Protein AF-A0A4S3LME2-F1 (afdb_monomer_lite)

Secondary structure (DSSP, 8-state):
-PPP-HHHHHHHHHHHHHTSHHHHHHHHHHH-----HHHHHHHHHHHHHT---TTHHHHHHHHGGGHHHHHHHHHHTHHHHHHHHHHHHHHHHHHHHHHHHHHHHHT-----TT--S----------

Sequence (127 aa):
MSTINITGNIQKAALAQLRSKEIVTGILAAIYTGSTKENATAAATDFVSHLTRHNEDAVKTACGDNFDAIAAAFSDQAQTIAEKLADAVIDADRAETESQVQTYVDNLQYKHSIDDGLNVDSPTLTA

Radius of gyration: 28.66 Å; chains: 1; bounding box: 74×39×75 Å

pLDDT: mean 85.91, std 17.34, range [38.41, 97.5]

Structure (mmCIF, N/CA/C/O backbone):
data_AF-A0A4S3LME2-F1
#
_entry.id   AF-A0A4S3LME2-F1
#
loop_
_atom_site.group_PDB
_atom_site.id
_atom_site.type_symbol
_atom_site.label_atom_id
_atom_site.label_alt_id
_atom_site.label_comp_id
_atom_site.label_asym_id
_atom_site.label_entity_id
_atom_site.label_seq_id
_atom_site.pdbx_PDB_ins_code
_atom_site.Cartn_x
_atom_site.Cartn_y
_atom_site.Cartn_z
_atom_site.occupancy
_atom_site.B_iso_or_equiv
_atom_site.auth_seq_id
_atom_site.auth_comp_id
_atom_site.auth_asym_id
_atom_site.auth_atom_id
_atom_site.pdbx_PDB_model_num
ATOM 1 N N . MET A 1 1 ? 13.241 -11.495 -53.416 1.00 47.22 1 MET A N 1
ATOM 2 C CA . MET A 1 1 ? 13.666 -11.880 -52.054 1.00 47.22 1 MET A CA 1
ATOM 3 C C . MET A 1 1 ? 13.856 -10.602 -51.263 1.00 47.22 1 MET A C 1
ATOM 5 O O . MET A 1 1 ? 14.801 -9.883 -51.553 1.00 47.22 1 MET A O 1
ATOM 9 N N . SER A 1 2 ? 12.946 -10.271 -50.346 1.00 50.19 2 SER A N 1
ATOM 10 C CA . SER A 1 2 ? 13.185 -9.154 -49.426 1.00 50.19 2 SER A CA 1
ATOM 11 C C . SER A 1 2 ? 14.233 -9.582 -48.410 1.00 50.19 2 SER A C 1
ATOM 13 O O . SER A 1 2 ? 14.033 -10.556 -47.687 1.00 50.19 2 SER A O 1
ATOM 15 N N . THR A 1 3 ? 15.354 -8.875 -48.376 1.00 56.53 3 THR A N 1
ATOM 16 C CA . THR A 1 3 ? 16.371 -9.008 -47.336 1.00 56.53 3 THR A CA 1
ATOM 17 C C . THR A 1 3 ? 15.725 -8.643 -46.002 1.00 56.53 3 THR A C 1
ATOM 19 O O . THR A 1 3 ? 15.224 -7.533 -45.830 1.00 56.53 3 THR A O 1
ATOM 22 N N . ILE A 1 4 ? 15.676 -9.592 -45.067 1.00 61.16 4 ILE A N 1
ATOM 23 C CA . ILE A 1 4 ? 15.174 -9.342 -43.713 1.00 61.16 4 ILE A CA 1
ATOM 24 C C . ILE A 1 4 ? 16.074 -8.268 -43.092 1.00 61.16 4 ILE A C 1
ATOM 26 O O . ILE A 1 4 ? 17.287 -8.452 -43.001 1.00 61.16 4 ILE A O 1
ATOM 30 N N . ASN A 1 5 ? 15.494 -7.143 -42.668 1.00 71.31 5 ASN A N 1
ATOM 31 C CA . ASN A 1 5 ? 16.213 -6.116 -41.914 1.00 71.31 5 ASN A CA 1
ATOM 32 C C . ASN A 1 5 ? 16.433 -6.606 -40.472 1.00 71.31 5 ASN A C 1
ATOM 34 O O . ASN A 1 5 ? 15.713 -6.232 -39.547 1.00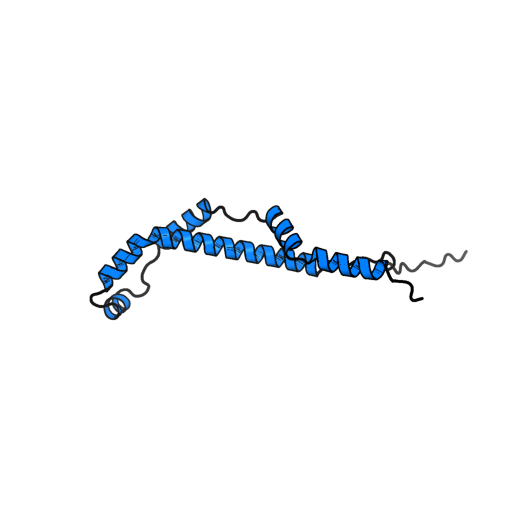 71.31 5 ASN A O 1
ATOM 38 N N . ILE A 1 6 ? 17.405 -7.503 -40.308 1.00 77.25 6 ILE A N 1
ATOM 39 C CA . ILE A 1 6 ? 17.727 -8.160 -39.038 1.00 77.25 6 ILE A CA 1
ATOM 40 C C . ILE A 1 6 ? 18.089 -7.118 -37.971 1.00 77.25 6 ILE A C 1
ATOM 42 O O . ILE A 1 6 ? 17.574 -7.188 -36.860 1.00 77.25 6 ILE A O 1
ATOM 46 N N . THR A 1 7 ? 18.890 -6.105 -38.312 1.00 77.19 7 THR A N 1
ATOM 47 C CA . THR A 1 7 ? 19.327 -5.062 -37.369 1.00 77.19 7 THR A CA 1
ATOM 48 C C . THR A 1 7 ? 18.158 -4.240 -36.826 1.00 77.19 7 THR A C 1
ATOM 50 O O . THR A 1 7 ? 18.028 -4.092 -35.613 1.00 77.19 7 THR A O 1
ATOM 53 N N . GLY A 1 8 ? 17.263 -3.756 -37.693 1.00 75.50 8 GLY A N 1
ATOM 54 C CA . GLY A 1 8 ? 16.080 -3.008 -37.256 1.00 75.50 8 GLY A CA 1
ATOM 55 C C . GLY A 1 8 ? 15.115 -3.858 -36.422 1.00 75.50 8 GLY A C 1
ATOM 56 O O . GLY A 1 8 ? 14.510 -3.362 -35.470 1.00 75.50 8 GLY A O 1
ATOM 57 N N . ASN A 1 9 ? 15.002 -5.152 -36.733 1.00 82.69 9 ASN A N 1
ATOM 58 C CA . ASN A 1 9 ? 14.191 -6.086 -35.952 1.00 82.69 9 ASN A CA 1
ATOM 59 C C . ASN A 1 9 ? 14.798 -6.358 -34.566 1.00 82.69 9 ASN A C 1
ATOM 61 O O . ASN A 1 9 ? 14.060 -6.380 -33.584 1.00 82.69 9 ASN A O 1
ATOM 65 N N . ILE A 1 10 ? 16.125 -6.495 -34.467 1.00 84.56 10 ILE A N 1
ATOM 66 C CA . ILE A 1 10 ? 16.835 -6.653 -33.189 1.00 84.56 10 ILE A CA 1
ATOM 67 C C . ILE A 1 10 ? 16.666 -5.406 -32.319 1.00 84.56 10 ILE A C 1
ATOM 69 O O . ILE A 1 10 ? 16.339 -5.537 -31.146 1.00 84.56 10 ILE A O 1
ATOM 73 N N . GLN A 1 11 ? 16.830 -4.202 -32.877 1.00 82.62 11 GLN A N 1
ATOM 74 C CA . GLN A 1 11 ? 16.667 -2.951 -32.123 1.00 82.62 11 GLN A CA 1
ATOM 75 C C . GLN A 1 11 ? 15.266 -2.836 -31.508 1.00 82.62 11 GLN A C 1
ATOM 77 O O . GLN A 1 11 ? 15.125 -2.554 -30.318 1.00 82.62 11 GLN A O 1
ATOM 82 N N . LYS A 1 12 ? 14.224 -3.099 -32.307 1.00 82.62 12 LYS A N 1
ATOM 83 C CA . LYS A 1 12 ? 12.831 -3.076 -31.838 1.00 82.62 12 LYS A CA 1
ATOM 84 C C . LYS A 1 12 ? 12.575 -4.127 -30.759 1.00 82.62 12 LYS A C 1
ATOM 86 O O . LYS A 1 12 ? 11.973 -3.804 -29.740 1.00 82.62 12 LYS A O 1
A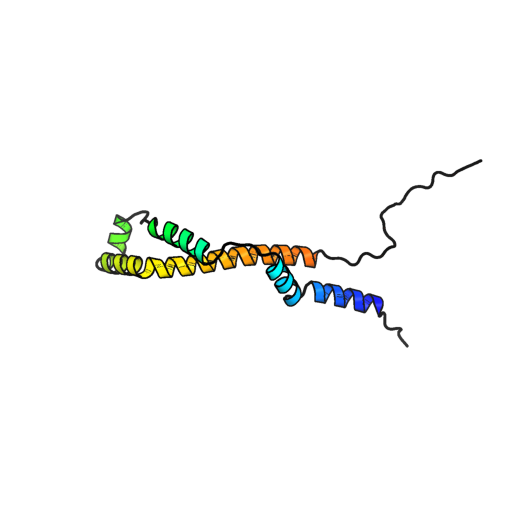TOM 91 N N . ALA A 1 13 ? 13.049 -5.357 -30.965 1.00 88.19 13 ALA A N 1
ATOM 92 C CA . ALA A 1 13 ? 12.895 -6.438 -29.996 1.00 88.19 13 ALA A CA 1
ATOM 93 C C . ALA A 1 13 ? 13.639 -6.148 -28.681 1.00 88.19 13 ALA A C 1
ATOM 95 O O . ALA A 1 13 ? 13.091 -6.380 -27.608 1.00 88.19 13 ALA A O 1
ATOM 96 N N . ALA A 1 14 ? 14.846 -5.582 -28.751 1.00 87.31 14 ALA A N 1
ATOM 97 C CA . ALA A 1 14 ? 15.642 -5.233 -27.579 1.00 87.31 14 ALA A CA 1
ATOM 98 C C . ALA A 1 14 ? 14.969 -4.145 -26.733 1.00 87.31 14 ALA A C 1
ATOM 100 O O . ALA A 1 14 ? 14.826 -4.319 -25.527 1.00 87.31 14 ALA A O 1
ATOM 101 N N . LEU A 1 15 ? 14.499 -3.054 -27.351 1.00 89.06 15 LEU A N 1
ATOM 102 C CA . LEU A 1 15 ? 13.791 -1.993 -26.623 1.00 89.06 15 LEU A CA 1
ATOM 103 C C . LEU A 1 15 ? 12.476 -2.495 -26.015 1.00 89.06 15 LEU A C 1
ATOM 105 O O . LEU A 1 15 ? 12.158 -2.141 -24.884 1.00 89.06 15 LEU A O 1
ATOM 109 N N . ALA A 1 16 ? 11.737 -3.351 -26.726 1.00 89.50 16 ALA A N 1
ATOM 110 C CA . ALA A 1 16 ? 10.530 -3.971 -26.184 1.00 89.50 16 ALA A CA 1
ATOM 111 C C . ALA A 1 16 ? 10.839 -4.857 -24.965 1.00 89.50 16 ALA A C 1
ATOM 113 O O . ALA A 1 16 ? 10.143 -4.773 -23.956 1.00 89.50 16 ALA A O 1
ATOM 114 N N . GLN A 1 17 ? 11.905 -5.660 -25.027 1.00 91.06 17 GLN A N 1
ATOM 115 C CA . GLN A 1 17 ? 12.312 -6.514 -23.913 1.00 91.06 17 GLN A CA 1
ATOM 116 C C . GLN A 1 17 ? 12.793 -5.698 -22.707 1.00 91.06 17 GLN A C 1
ATOM 118 O O . GLN A 1 17 ? 12.430 -6.012 -21.576 1.00 91.06 17 GLN A O 1
ATOM 123 N N . LEU A 1 18 ? 13.571 -4.635 -22.929 1.00 89.25 18 LEU A N 1
ATOM 124 C CA . LEU A 1 18 ? 14.067 -3.757 -21.862 1.00 89.25 18 LEU A CA 1
ATOM 125 C C . LEU A 1 18 ? 12.939 -3.030 -21.116 1.00 89.25 18 LEU A C 1
ATOM 127 O O . LEU A 1 18 ? 13.076 -2.761 -19.928 1.00 89.25 18 LEU A O 1
ATOM 131 N N . ARG A 1 19 ? 11.818 -2.760 -21.792 1.00 93.12 19 ARG A N 1
ATOM 132 C CA . ARG A 1 19 ? 10.611 -2.141 -21.214 1.00 93.12 19 ARG A CA 1
ATOM 133 C C . ARG A 1 19 ? 9.619 -3.154 -20.644 1.00 93.12 19 ARG A C 1
ATOM 135 O O . ARG A 1 19 ? 8.524 -2.785 -20.230 1.00 93.12 19 ARG A O 1
ATOM 142 N N . SER A 1 20 ? 9.955 -4.441 -20.671 1.00 94.31 20 SER A N 1
ATOM 143 C CA . SER A 1 20 ? 9.067 -5.482 -20.164 1.00 94.31 20 SER A CA 1
ATOM 144 C C . SER A 1 20 ? 8.961 -5.434 -18.640 1.00 94.31 20 SER A C 1
ATOM 146 O O . SER A 1 20 ? 9.915 -5.099 -17.934 1.00 94.31 20 SER A O 1
ATOM 148 N N . LYS A 1 21 ? 7.804 -5.867 -18.128 1.00 93.38 21 LYS A N 1
ATOM 149 C CA . LYS A 1 21 ? 7.539 -5.960 -16.688 1.00 93.38 21 LYS A CA 1
ATOM 150 C C . LYS A 1 21 ? 8.588 -6.788 -15.943 1.00 93.38 21 LYS A C 1
ATOM 152 O O . LYS A 1 21 ? 8.918 -6.467 -14.809 1.00 93.38 21 LYS A O 1
ATOM 157 N N . GLU A 1 22 ? 9.113 -7.840 -16.567 1.00 94.88 22 GLU A N 1
ATOM 158 C CA . GLU A 1 22 ? 10.132 -8.706 -15.966 1.00 94.88 22 GLU A CA 1
ATOM 159 C C . GLU A 1 22 ? 11.435 -7.943 -15.687 1.00 94.88 22 GLU A C 1
ATOM 161 O O . GLU A 1 22 ? 11.948 -7.998 -14.571 1.00 94.88 22 GLU A O 1
ATOM 166 N N . ILE A 1 23 ? 11.927 -7.170 -16.663 1.00 94.38 23 ILE A N 1
ATOM 167 C CA . ILE A 1 23 ? 13.139 -6.356 -16.499 1.00 94.38 23 ILE A CA 1
ATOM 168 C C . ILE A 1 23 ? 12.912 -5.239 -15.481 1.00 94.38 23 ILE A C 1
ATOM 170 O O . ILE A 1 23 ? 13.745 -5.048 -14.596 1.00 94.38 23 ILE A O 1
ATOM 174 N N . VAL A 1 24 ? 11.771 -4.552 -15.553 1.00 95.81 24 VAL A N 1
ATOM 175 C CA . VAL A 1 24 ? 11.403 -3.501 -14.591 1.00 95.81 24 VAL A CA 1
ATOM 176 C C . VAL A 1 24 ? 11.352 -4.059 -13.168 1.00 95.81 24 VAL A C 1
ATOM 178 O O . VAL A 1 24 ? 11.962 -3.492 -12.266 1.00 95.81 24 VAL A O 1
ATOM 181 N N . THR A 1 25 ? 10.724 -5.223 -12.976 1.00 94.81 25 THR A N 1
ATOM 182 C CA . THR A 1 25 ? 10.664 -5.911 -11.676 1.00 94.81 25 THR A CA 1
ATOM 183 C C . THR A 1 25 ? 12.057 -6.306 -11.183 1.00 94.81 25 THR A C 1
ATOM 185 O O . THR A 1 25 ? 12.365 -6.138 -10.004 1.00 94.81 25 THR A O 1
ATOM 188 N N . GLY A 1 26 ? 12.916 -6.811 -12.073 1.00 95.62 26 GLY A N 1
ATOM 189 C CA . GLY A 1 26 ? 14.288 -7.188 -11.733 1.00 95.62 26 GLY A CA 1
ATOM 190 C C . GLY A 1 26 ? 15.137 -5.997 -11.283 1.00 95.62 26 GLY A C 1
ATOM 191 O O . GLY A 1 26 ? 15.846 -6.090 -10.283 1.00 95.62 26 GLY A O 1
ATOM 192 N N . ILE A 1 27 ? 15.029 -4.862 -11.979 1.00 95.75 27 ILE A N 1
ATOM 193 C CA . ILE A 1 27 ? 15.716 -3.621 -11.599 1.00 95.75 27 ILE A CA 1
ATOM 194 C C . ILE A 1 27 ? 15.163 -3.103 -10.271 1.00 95.75 27 ILE A C 1
ATOM 196 O O . ILE A 1 27 ? 15.944 -2.814 -9.368 1.00 95.75 27 ILE A O 1
ATOM 200 N N . LEU A 1 28 ? 13.836 -3.047 -10.120 1.00 96.12 28 LEU A N 1
ATOM 201 C CA . LEU A 1 28 ? 13.179 -2.623 -8.885 1.00 96.12 28 LEU A CA 1
ATOM 202 C C . LEU A 1 28 ? 13.668 -3.437 -7.681 1.00 96.12 28 LEU A C 1
ATOM 204 O O . LEU A 1 28 ? 14.018 -2.858 -6.659 1.00 96.12 28 LEU A O 1
ATOM 208 N N . ALA A 1 29 ? 13.755 -4.763 -7.805 1.00 94.00 29 ALA A N 1
ATOM 209 C CA . ALA A 1 29 ? 14.254 -5.629 -6.738 1.00 94.00 29 ALA A CA 1
ATOM 210 C C . ALA A 1 29 ? 15.717 -5.338 -6.351 1.00 94.00 29 ALA A C 1
ATOM 212 O O . ALA A 1 29 ? 16.091 -5.548 -5.200 1.00 94.00 29 ALA A O 1
ATOM 213 N N . ALA A 1 30 ? 16.535 -4.857 -7.291 1.00 95.12 30 ALA A N 1
ATOM 214 C CA . ALA A 1 30 ? 17.931 -4.511 -7.043 1.00 95.12 30 ALA A CA 1
ATOM 215 C C . ALA A 1 30 ? 18.109 -3.125 -6.401 1.00 95.12 30 ALA A C 1
ATOM 217 O O . ALA A 1 30 ? 19.088 -2.919 -5.685 1.00 95.12 30 ALA A O 1
ATOM 218 N N . ILE A 1 31 ? 17.200 -2.180 -6.666 1.00 94.38 31 ILE A N 1
ATOM 219 C CA . ILE A 1 31 ? 17.340 -0.785 -6.214 1.00 94.38 31 ILE A CA 1
ATOM 220 C C . ILE A 1 31 ? 16.435 -0.409 -5.041 1.00 94.38 31 ILE A C 1
ATOM 222 O O . ILE A 1 31 ? 16.702 0.583 -4.369 1.00 94.38 31 ILE A O 1
ATOM 226 N N . TYR A 1 32 ? 15.352 -1.150 -4.802 1.00 93.00 32 TYR A N 1
ATOM 227 C CA . TYR A 1 32 ? 14.380 -0.785 -3.782 1.00 93.00 32 TYR A CA 1
ATOM 228 C C . TYR A 1 32 ? 14.938 -1.060 -2.383 1.00 93.00 32 TYR A C 1
ATOM 230 O O . TYR A 1 32 ? 14.979 -2.201 -1.923 1.00 93.00 32 TYR A O 1
ATOM 238 N N . THR A 1 33 ? 15.338 0.009 -1.697 1.00 90.94 33 THR A N 1
ATOM 239 C CA . THR A 1 33 ? 15.837 -0.005 -0.314 1.00 90.94 33 THR A CA 1
ATOM 240 C C . THR A 1 33 ? 14.832 0.600 0.672 1.00 90.94 33 THR A C 1
ATOM 242 O O . THR A 1 33 ? 15.242 1.160 1.688 1.00 90.94 33 THR A O 1
ATOM 245 N N . GLY A 1 34 ? 13.533 0.558 0.345 1.00 87.81 34 GLY A N 1
ATOM 246 C CA . GLY A 1 34 ? 12.463 1.139 1.160 1.00 87.81 34 GLY A CA 1
ATOM 247 C C . GLY A 1 34 ? 12.352 0.522 2.561 1.00 87.81 34 GLY A C 1
ATOM 248 O O . GLY A 1 34 ? 13.072 -0.414 2.922 1.00 87.81 34 GLY A O 1
ATOM 249 N N . SER A 1 35 ? 11.442 1.060 3.377 1.00 87.31 35 SER A N 1
ATOM 250 C CA . SER A 1 35 ? 11.310 0.657 4.787 1.00 87.31 35 SER A CA 1
ATOM 251 C C . SER A 1 35 ? 11.002 -0.835 4.951 1.00 87.31 35 SER A C 1
ATOM 253 O O . SER A 1 35 ? 10.227 -1.422 4.195 1.00 87.31 35 SER A O 1
ATOM 255 N N . THR A 1 36 ? 11.579 -1.454 5.986 1.00 90.50 36 THR A N 1
ATOM 256 C CA . THR A 1 36 ? 11.221 -2.827 6.362 1.00 90.50 36 THR A CA 1
ATOM 257 C C . T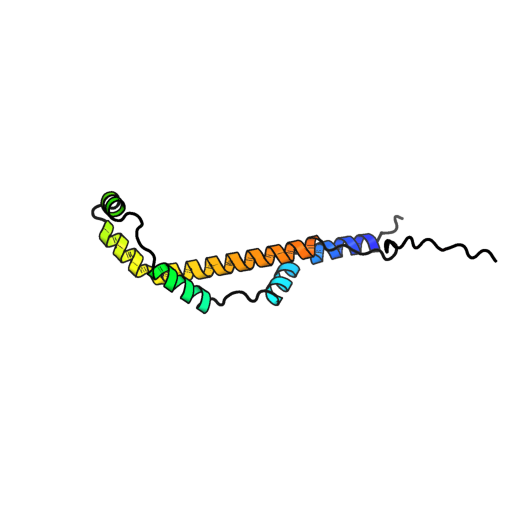HR A 1 36 ? 9.789 -2.877 6.895 1.00 90.50 36 THR A C 1
ATOM 259 O O . THR A 1 36 ? 9.289 -1.898 7.455 1.00 90.50 36 THR A O 1
ATOM 262 N N . LYS A 1 37 ? 9.142 -4.046 6.787 1.00 92.00 37 LYS A N 1
ATOM 263 C CA . LYS A 1 37 ? 7.801 -4.259 7.355 1.00 92.00 37 LYS A CA 1
ATOM 264 C C . LYS A 1 37 ? 7.754 -3.960 8.852 1.00 92.00 37 LYS A C 1
ATOM 266 O O . LYS A 1 37 ? 6.784 -3.377 9.318 1.00 92.00 37 LYS A O 1
ATOM 271 N N . GLU A 1 38 ? 8.806 -4.305 9.589 1.00 94.00 38 GLU A N 1
ATOM 272 C CA . GLU A 1 38 ? 8.922 -4.004 11.019 1.00 94.00 38 GLU A CA 1
ATOM 273 C C . GLU A 1 38 ? 8.922 -2.492 11.285 1.00 94.00 38 GLU A C 1
ATOM 275 O O . GLU A 1 38 ? 8.088 -2.011 12.049 1.00 94.00 38 GLU A O 1
ATOM 280 N N . ASN A 1 39 ? 9.780 -1.731 10.596 1.00 93.88 39 ASN A N 1
ATOM 281 C CA . ASN A 1 39 ? 9.864 -0.279 10.771 1.00 93.88 39 ASN A CA 1
ATOM 282 C C . ASN A 1 39 ? 8.561 0.419 10.361 1.00 93.88 39 ASN A C 1
ATOM 284 O O . ASN A 1 39 ? 8.081 1.302 11.071 1.00 93.88 39 ASN A O 1
ATOM 288 N N . ALA A 1 40 ? 7.968 0.005 9.238 1.00 95.44 40 ALA A N 1
ATOM 289 C CA . ALA A 1 40 ? 6.696 0.544 8.772 1.00 95.44 40 ALA A CA 1
ATOM 290 C C . ALA A 1 40 ? 5.552 0.216 9.744 1.00 95.44 40 ALA A C 1
ATOM 292 O O . ALA A 1 40 ? 4.731 1.083 10.028 1.00 95.44 40 ALA A O 1
ATOM 293 N N . THR A 1 41 ? 5.525 -1.000 10.305 1.00 96.62 41 THR A N 1
ATOM 294 C CA . THR A 1 41 ? 4.518 -1.401 11.303 1.00 96.62 41 THR A CA 1
ATOM 295 C C . THR A 1 41 ? 4.686 -0.607 12.590 1.00 96.62 41 THR A C 1
ATOM 297 O O . THR A 1 41 ? 3.698 -0.102 13.102 1.00 96.62 41 THR A O 1
ATOM 300 N N . ALA A 1 42 ? 5.913 -0.414 13.083 1.00 95.88 42 ALA A N 1
ATOM 301 C CA . ALA A 1 42 ? 6.161 0.393 14.276 1.00 95.88 42 ALA A CA 1
ATOM 302 C C . ALA A 1 42 ? 5.675 1.844 14.101 1.00 95.88 42 ALA A C 1
ATOM 304 O O . ALA A 1 42 ? 4.966 2.364 14.961 1.00 95.88 42 ALA A O 1
ATOM 305 N N . ALA A 1 43 ? 5.990 2.469 12.961 1.00 95.94 43 ALA A N 1
ATOM 306 C CA . ALA A 1 43 ? 5.513 3.812 12.636 1.00 95.94 43 ALA A CA 1
ATOM 307 C C . ALA A 1 43 ? 3.982 3.868 12.479 1.00 95.94 43 ALA A C 1
ATOM 309 O O . ALA A 1 43 ? 3.342 4.808 12.948 1.00 95.94 43 ALA A O 1
ATOM 310 N N . ALA A 1 44 ? 3.377 2.854 11.855 1.00 97.12 44 ALA A N 1
ATOM 311 C CA . ALA A 1 44 ? 1.930 2.763 11.702 1.00 97.12 44 ALA A CA 1
ATOM 312 C C . ALA A 1 44 ? 1.213 2.542 13.044 1.00 97.12 44 ALA A C 1
ATOM 314 O O . ALA A 1 44 ? 0.166 3.142 13.274 1.00 97.12 44 ALA A O 1
ATOM 315 N N . THR A 1 45 ? 1.768 1.727 13.943 1.00 96.88 45 THR A N 1
ATOM 316 C CA . THR A 1 45 ? 1.231 1.511 15.293 1.00 96.88 45 THR A CA 1
ATOM 317 C C . THR A 1 45 ? 1.278 2.803 16.097 1.00 96.88 45 THR A C 1
ATOM 319 O O . THR A 1 45 ? 0.274 3.169 16.709 1.00 96.88 45 THR A O 1
ATOM 322 N N . ASP A 1 46 ? 2.402 3.523 16.050 1.00 96.44 46 ASP A N 1
ATOM 323 C CA . ASP A 1 46 ? 2.524 4.839 16.675 1.00 96.44 46 ASP A CA 1
ATOM 324 C C . ASP A 1 46 ? 1.459 5.799 16.128 1.00 96.44 46 ASP A C 1
ATOM 326 O O . ASP A 1 46 ? 0.675 6.356 16.896 1.00 96.44 46 ASP A O 1
ATOM 330 N N . PHE A 1 47 ? 1.320 5.895 14.804 1.00 96.50 47 PHE A N 1
ATOM 331 C CA . PHE A 1 47 ? 0.295 6.722 14.168 1.00 96.50 47 PHE A CA 1
ATOM 332 C C . PHE A 1 47 ? -1.131 6.356 14.612 1.00 96.50 47 PHE A C 1
ATOM 334 O O . PHE A 1 47 ? -1.893 7.233 15.018 1.00 96.50 47 PHE A O 1
ATOM 341 N N . VAL A 1 48 ? -1.493 5.068 14.577 1.00 95.88 48 VAL A N 1
ATOM 342 C CA . VAL A 1 48 ? -2.826 4.583 14.973 1.00 95.88 48 VAL A CA 1
ATOM 343 C C . VAL A 1 48 ? -3.110 4.886 16.444 1.00 95.88 48 VAL A C 1
ATOM 345 O O . VAL A 1 48 ? -4.223 5.297 16.767 1.00 95.88 48 VAL A O 1
ATOM 348 N N . SER A 1 49 ? -2.115 4.755 17.326 1.00 93.75 49 SER A N 1
ATOM 349 C CA . SER A 1 49 ? -2.264 5.058 18.757 1.00 93.75 49 SER A CA 1
ATOM 350 C C . SER A 1 49 ? -2.561 6.535 19.050 1.00 93.75 49 SER A C 1
ATOM 352 O O . SER A 1 49 ? -3.147 6.852 20.085 1.00 93.75 49 SER A O 1
ATOM 354 N N . HIS A 1 50 ? -2.223 7.431 18.119 1.00 93.69 50 HIS A N 1
ATOM 355 C CA . HIS A 1 50 ? -2.476 8.868 18.220 1.00 93.69 50 HIS A CA 1
ATOM 356 C C . HIS A 1 50 ? -3.757 9.315 17.496 1.00 93.69 50 HIS A C 1
ATOM 358 O O . HIS A 1 50 ? -4.099 10.503 17.520 1.00 93.69 50 HIS A O 1
ATOM 364 N N . LEU A 1 51 ? -4.492 8.396 16.859 1.00 93.31 51 LEU A N 1
ATOM 365 C CA . LEU A 1 51 ? -5.757 8.728 16.212 1.00 93.31 51 LEU A CA 1
ATOM 366 C C . LEU A 1 51 ? -6.812 9.096 17.254 1.00 93.31 51 LEU A C 1
ATOM 368 O O . LEU A 1 51 ? -7.170 8.318 18.136 1.00 93.31 51 LEU A O 1
ATOM 372 N N . THR A 1 52 ? -7.364 10.293 17.097 1.00 90.56 52 THR A N 1
ATOM 373 C CA . THR A 1 52 ? -8.450 10.809 17.928 1.00 90.56 52 THR A CA 1
ATOM 374 C C . THR A 1 52 ? -9.610 11.265 17.055 1.00 90.56 52 THR A C 1
ATOM 376 O O . THR A 1 52 ? -9.475 11.513 15.853 1.00 90.56 52 THR A O 1
ATOM 379 N N . ARG A 1 53 ? -10.801 11.351 17.649 1.00 92.50 53 ARG A N 1
ATOM 380 C CA . ARG A 1 53 ? -11.987 11.839 16.943 1.00 92.50 53 ARG A CA 1
ATOM 381 C C . ARG A 1 53 ? -11.911 13.359 16.846 1.00 92.50 53 ARG A C 1
ATOM 383 O O . ARG A 1 53 ? -11.874 14.038 17.863 1.00 92.50 53 ARG A O 1
ATOM 390 N N . HIS A 1 54 ? -11.971 13.892 15.627 1.00 90.00 54 HIS A N 1
ATOM 391 C CA . HIS A 1 54 ? -11.956 15.342 15.396 1.00 90.00 54 HIS A CA 1
ATOM 392 C C . HIS A 1 54 ? -13.193 16.073 15.968 1.00 90.00 54 HIS A C 1
ATOM 394 O O . HIS A 1 54 ? -13.135 17.277 16.197 1.00 90.00 54 HIS A O 1
ATOM 400 N N . ASN A 1 55 ? -14.315 15.368 16.177 1.00 92.88 55 ASN A N 1
ATOM 401 C CA . ASN A 1 55 ? -15.545 15.896 16.778 1.00 92.88 55 ASN A CA 1
ATOM 402 C C . ASN A 1 55 ? -16.301 14.775 17.515 1.00 92.88 55 ASN A C 1
ATOM 404 O O . ASN A 1 55 ? -17.186 14.124 16.959 1.00 92.88 55 ASN A O 1
ATOM 408 N N . GLU A 1 56 ? -15.896 14.496 18.753 1.00 93.31 56 GLU A N 1
ATOM 409 C CA . GLU A 1 56 ? -16.388 13.341 19.507 1.00 93.31 56 GLU A CA 1
ATOM 410 C C . GLU A 1 56 ? -17.895 13.388 19.784 1.00 93.31 56 GLU A C 1
ATOM 412 O O . GLU A 1 56 ? -18.561 12.368 19.623 1.00 93.31 56 GLU A O 1
ATOM 417 N N . ASP A 1 57 ? -18.448 14.552 20.126 1.00 95.00 57 ASP A N 1
ATOM 418 C CA . ASP A 1 57 ? -19.867 14.690 20.478 1.00 95.00 57 ASP A CA 1
ATOM 419 C C . ASP A 1 57 ? -20.790 14.400 19.288 1.00 95.00 57 ASP A C 1
ATOM 421 O O . ASP A 1 57 ? -21.805 13.705 19.422 1.00 95.00 57 ASP A O 1
ATOM 425 N N . ALA A 1 58 ? -20.415 14.873 18.095 1.00 96.69 58 ALA A N 1
ATOM 426 C CA . ALA A 1 58 ? -21.146 14.563 16.870 1.00 96.69 58 ALA A CA 1
ATOM 427 C C . ALA A 1 58 ? -21.066 13.067 16.531 1.00 96.69 58 ALA A C 1
ATOM 429 O O . ALA A 1 58 ? -22.068 12.470 16.139 1.00 96.69 58 ALA A O 1
ATOM 430 N N . VAL A 1 59 ? -19.899 12.442 16.726 1.00 95.31 59 VAL A N 1
ATOM 431 C CA . VAL A 1 59 ? -19.711 11.003 16.486 1.00 95.31 59 VAL A CA 1
ATOM 432 C C . VAL A 1 59 ? -20.505 10.168 17.491 1.00 95.31 59 VAL A C 1
ATOM 434 O O . VAL A 1 59 ? -21.177 9.225 17.085 1.00 95.31 59 VAL A O 1
ATOM 437 N N . LYS A 1 60 ? -20.501 10.530 18.780 1.00 96.12 60 LYS A N 1
ATOM 438 C CA . LYS A 1 60 ? -21.334 9.894 19.814 1.00 96.12 60 LYS A CA 1
ATOM 439 C C . LYS A 1 60 ? -22.812 9.956 19.446 1.00 96.12 60 LYS A C 1
ATOM 441 O O . LYS A 1 60 ? -23.491 8.936 19.469 1.00 96.12 60 LYS A O 1
ATOM 446 N N . THR A 1 61 ? -23.284 11.13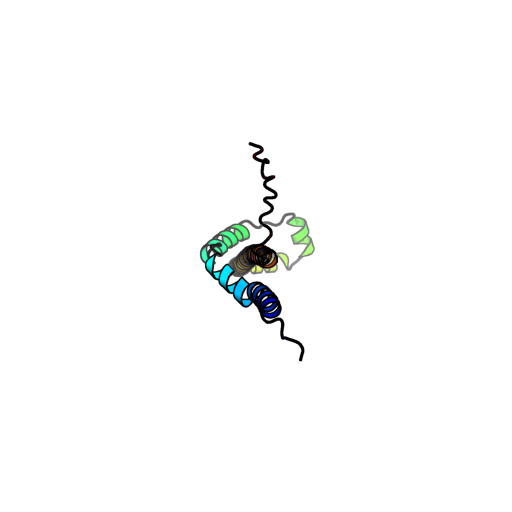0 19.029 1.00 96.31 61 THR A N 1
ATOM 447 C CA . THR A 1 61 ? -24.676 11.327 18.598 1.00 96.31 61 THR A CA 1
ATOM 448 C C . THR A 1 61 ? -25.017 10.476 17.372 1.00 96.31 61 THR A C 1
ATOM 450 O O . THR A 1 61 ? -26.071 9.848 17.335 1.00 96.31 61 THR A O 1
ATOM 453 N N . ALA A 1 62 ? -24.127 10.422 16.377 1.00 96.19 62 ALA A N 1
ATOM 454 C CA . ALA A 1 62 ? -24.347 9.663 15.147 1.00 96.19 62 ALA A CA 1
ATOM 455 C C . ALA A 1 62 ? -24.307 8.140 15.361 1.00 96.19 62 ALA A C 1
ATOM 457 O O . ALA A 1 62 ? -25.074 7.411 14.735 1.00 96.19 62 ALA A O 1
ATOM 458 N N . CYS A 1 63 ? -23.421 7.652 16.232 1.00 95.12 63 CYS A N 1
ATOM 459 C CA . CYS A 1 63 ? -23.298 6.229 16.544 1.00 95.12 63 CYS A CA 1
ATOM 460 C C . CYS A 1 63 ? -24.358 5.739 17.545 1.00 95.12 63 CYS A C 1
ATOM 462 O O . CYS A 1 63 ? -24.655 4.542 17.561 1.00 95.12 63 CYS A O 1
ATOM 464 N N . GLY A 1 64 ? -24.918 6.638 18.362 1.00 96.94 64 GLY A N 1
ATOM 465 C CA . GLY A 1 64 ? -25.897 6.310 19.397 1.00 96.94 64 GLY A CA 1
ATOM 466 C C . GLY A 1 64 ? -25.379 5.228 20.347 1.00 96.94 64 GLY A C 1
ATOM 467 O O . GLY A 1 64 ? -24.201 5.215 20.708 1.00 96.94 64 GLY A O 1
ATOM 468 N N . ASP A 1 65 ? -26.244 4.273 20.682 1.00 97.25 65 ASP A N 1
ATOM 469 C CA . ASP A 1 65 ? -25.949 3.175 21.615 1.00 97.25 65 ASP A CA 1
ATOM 470 C C . ASP A 1 65 ? -24.779 2.273 21.170 1.00 97.25 65 ASP A C 1
ATOM 472 O O . ASP A 1 65 ? -24.197 1.561 21.985 1.00 97.25 65 ASP A O 1
ATOM 476 N N . ASN A 1 66 ? -24.390 2.306 19.889 1.00 97.44 66 ASN A N 1
ATOM 477 C CA . ASN A 1 66 ? -23.275 1.507 19.375 1.00 97.44 66 ASN A CA 1
ATOM 478 C C . ASN A 1 66 ? -21.901 2.156 19.587 1.00 97.44 66 ASN A C 1
ATOM 480 O O . ASN A 1 66 ? -20.889 1.518 19.295 1.00 97.44 66 ASN A O 1
ATOM 484 N N . PHE A 1 67 ? -21.836 3.412 20.040 1.00 96.44 67 PHE A N 1
ATOM 485 C 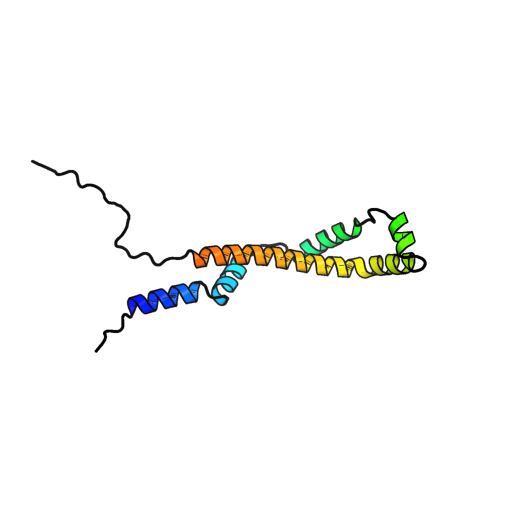CA . PHE A 1 67 ? -20.581 4.163 20.113 1.00 96.44 67 PHE A CA 1
ATOM 486 C C . PHE A 1 67 ? -19.488 3.417 20.890 1.00 96.44 67 PHE A C 1
ATOM 488 O O . PHE A 1 67 ? -18.384 3.246 20.369 1.00 96.44 67 PHE A O 1
ATOM 495 N N . ASP A 1 68 ? -19.800 2.929 22.092 1.00 95.75 68 ASP A N 1
ATOM 496 C CA . ASP A 1 68 ? -18.820 2.258 22.952 1.00 95.75 68 ASP A CA 1
ATOM 497 C C . ASP A 1 68 ? -18.362 0.918 22.362 1.00 95.75 68 ASP A C 1
ATOM 499 O O . ASP A 1 68 ? -17.172 0.606 22.382 1.00 95.75 68 ASP A O 1
ATOM 503 N N . ALA A 1 69 ? -19.278 0.154 21.756 1.00 97.44 69 ALA A N 1
ATOM 504 C CA . ALA A 1 69 ? -18.947 -1.106 21.092 1.00 97.44 69 ALA A CA 1
ATOM 505 C C . ALA A 1 69 ? -18.027 -0.888 19.879 1.00 97.44 69 ALA A C 1
ATOM 507 O O . ALA A 1 69 ? -17.061 -1.625 19.691 1.00 97.44 69 ALA A O 1
ATOM 508 N N . ILE A 1 70 ? -18.288 0.153 19.081 1.00 95.56 70 ILE A N 1
ATOM 509 C CA . ILE A 1 70 ? -17.434 0.534 17.948 1.00 95.56 70 ILE A CA 1
ATOM 510 C C . ILE A 1 70 ? -16.067 1.014 18.446 1.00 95.56 70 ILE A C 1
ATOM 512 O O . ILE A 1 70 ? -15.044 0.648 17.871 1.00 95.56 70 ILE A O 1
ATOM 516 N N . ALA A 1 71 ? -16.031 1.823 19.510 1.00 93.94 71 ALA A N 1
ATOM 517 C CA . ALA A 1 71 ? -14.790 2.318 20.098 1.00 93.94 71 ALA A CA 1
ATOM 518 C C . ALA A 1 71 ? -13.905 1.169 20.608 1.00 93.94 71 ALA A C 1
ATOM 520 O O . ALA A 1 71 ? -12.710 1.144 20.312 1.00 93.94 71 ALA A O 1
ATOM 521 N N . ALA A 1 72 ? -14.501 0.209 21.318 1.00 95.56 72 ALA A N 1
ATOM 522 C CA . ALA A 1 72 ? -13.814 -0.984 21.797 1.00 95.56 72 ALA A CA 1
ATOM 523 C C . ALA A 1 72 ? -13.297 -1.833 20.628 1.00 95.56 72 ALA A C 1
ATOM 525 O O . ALA A 1 72 ? -12.108 -2.131 20.570 1.00 95.56 72 ALA A O 1
ATOM 526 N N . ALA A 1 73 ? -14.147 -2.118 19.636 1.00 96.44 73 ALA A N 1
ATOM 527 C CA . ALA A 1 73 ? -13.750 -2.887 18.460 1.00 96.44 73 ALA A CA 1
ATOM 528 C C . ALA A 1 73 ? -12.612 -2.217 17.671 1.00 96.44 73 ALA A C 1
ATOM 530 O O . ALA A 1 73 ? -11.716 -2.902 17.186 1.00 96.44 73 ALA A O 1
ATOM 531 N N . PHE A 1 74 ? -12.612 -0.885 17.552 1.00 94.19 74 PHE A N 1
ATOM 532 C CA . PHE A 1 74 ? -11.507 -0.156 16.927 1.00 94.19 74 PHE A CA 1
ATOM 533 C C . PHE A 1 74 ? -10.201 -0.337 17.709 1.00 94.19 74 PHE A C 1
ATOM 535 O O . PHE A 1 74 ? -9.169 -0.629 17.108 1.00 94.19 74 PHE A O 1
ATOM 542 N N . SER A 1 75 ? -10.255 -0.211 19.039 1.00 93.94 75 SER A N 1
ATOM 543 C CA . SER A 1 75 ? -9.095 -0.425 19.910 1.00 93.94 75 SER A CA 1
ATOM 544 C C . SER A 1 75 ? -8.556 -1.855 19.799 1.00 93.94 75 SER A C 1
ATOM 546 O O . SER A 1 75 ? -7.349 -2.043 19.668 1.00 93.94 75 SER A O 1
ATOM 548 N N . ASP A 1 76 ? -9.436 -2.858 19.777 1.00 96.50 76 ASP A N 1
ATOM 549 C CA . ASP A 1 76 ? -9.059 -4.271 19.642 1.00 96.50 76 ASP A CA 1
ATOM 550 C C . ASP A 1 76 ? -8.422 -4.580 18.278 1.00 96.50 76 ASP A C 1
ATOM 552 O O . ASP A 1 76 ? -7.591 -5.479 18.155 1.00 96.50 76 ASP A O 1
ATOM 556 N N . GLN A 1 77 ? -8.799 -3.832 17.237 1.00 96.81 77 GLN A N 1
ATOM 557 C CA . GLN A 1 77 ? -8.274 -3.980 15.877 1.00 96.81 77 GLN A CA 1
ATOM 558 C C . GLN A 1 77 ? -7.066 -3.079 15.581 1.00 96.81 77 GLN A C 1
ATOM 560 O O . GLN A 1 77 ? -6.535 -3.142 14.471 1.00 96.81 77 GLN A O 1
ATOM 565 N N . ALA A 1 78 ? -6.606 -2.258 16.531 1.00 94.62 78 ALA A N 1
ATOM 566 C CA . ALA A 1 78 ? -5.578 -1.242 16.293 1.00 94.62 78 ALA A CA 1
ATOM 567 C C . ALA A 1 78 ? -4.291 -1.819 15.675 1.00 94.62 78 ALA A C 1
ATOM 569 O O . ALA A 1 78 ? -3.766 -1.265 14.710 1.00 94.62 78 ALA A O 1
ATOM 570 N N . GLN A 1 79 ? -3.831 -2.976 16.161 1.00 95.88 79 GLN A N 1
ATOM 571 C CA . GLN A 1 79 ? -2.646 -3.647 15.620 1.00 95.88 79 GLN A CA 1
ATOM 572 C C . GLN A 1 79 ? -2.860 -4.134 14.178 1.00 95.88 79 GLN A C 1
ATOM 574 O O . GLN A 1 79 ? -2.016 -3.920 13.313 1.00 95.88 79 GLN A O 1
ATOM 579 N N . THR A 1 80 ? -4.015 -4.735 13.884 1.00 97.19 80 THR A N 1
ATOM 580 C CA . THR A 1 80 ? -4.355 -5.170 12.520 1.00 97.19 80 THR A CA 1
ATOM 581 C C . THR A 1 80 ? -4.486 -3.986 11.561 1.00 97.19 80 THR A C 1
ATOM 583 O O . THR A 1 80 ? -4.105 -4.088 10.394 1.00 97.19 80 THR A O 1
ATOM 586 N N . ILE A 1 81 ? -5.011 -2.851 12.030 1.00 96.62 81 ILE A N 1
ATOM 587 C CA . ILE A 1 81 ? -5.059 -1.607 11.252 1.00 96.62 81 ILE A CA 1
ATOM 588 C C . ILE A 1 81 ? -3.636 -1.127 10.945 1.00 96.62 81 ILE A C 1
ATOM 590 O O . ILE A 1 81 ? -3.349 -0.808 9.791 1.00 96.62 81 ILE A O 1
ATOM 594 N N . ALA A 1 82 ? -2.744 -1.118 11.939 1.00 97.50 82 ALA A N 1
ATOM 595 C CA . ALA A 1 82 ? -1.354 -0.704 11.770 1.00 97.50 82 ALA A CA 1
ATOM 596 C C . ALA A 1 82 ? -0.602 -1.574 10.751 1.00 97.50 82 ALA A C 1
ATOM 598 O O . ALA A 1 82 ? 0.053 -1.044 9.857 1.00 97.50 82 ALA A O 1
ATOM 599 N N . GLU A 1 83 ? -0.751 -2.897 10.814 1.00 97.06 83 GLU A N 1
ATOM 600 C CA . GLU A 1 83 ? -0.131 -3.825 9.857 1.00 97.06 83 GLU A CA 1
ATOM 601 C C . GLU A 1 83 ? -0.607 -3.582 8.420 1.00 97.06 83 GLU A C 1
ATOM 603 O O . GLU A 1 83 ? 0.203 -3.526 7.495 1.00 97.06 83 GLU A O 1
ATOM 608 N N . LYS A 1 84 ? -1.915 -3.375 8.227 1.00 97.25 84 LYS A N 1
ATOM 609 C CA . LYS A 1 84 ? -2.473 -3.059 6.904 1.00 97.25 84 LYS A CA 1
ATOM 610 C C . LYS A 1 84 ? -2.006 -1.705 6.383 1.00 97.25 84 LYS A C 1
ATOM 612 O O . LYS A 1 84 ? -1.769 -1.567 5.186 1.00 97.25 84 LYS A O 1
ATOM 617 N N . LEU A 1 85 ? -1.889 -0.709 7.262 1.00 97.06 85 LEU A N 1
ATOM 618 C CA . LEU A 1 85 ? -1.371 0.606 6.899 1.00 97.06 85 LEU A CA 1
ATOM 619 C C . LEU A 1 85 ? 0.106 0.519 6.496 1.00 97.06 85 LEU A C 1
ATOM 621 O O . LEU A 1 85 ? 0.493 1.110 5.493 1.00 97.06 85 LEU A O 1
ATOM 625 N N . ALA A 1 86 ? 0.910 -0.250 7.229 1.00 97.44 86 ALA A N 1
ATOM 626 C CA . ALA A 1 86 ? 2.313 -0.479 6.909 1.00 97.44 86 ALA A CA 1
ATOM 627 C C . ALA A 1 86 ? 2.493 -1.145 5.538 1.00 97.44 86 ALA A C 1
ATOM 629 O O . ALA A 1 86 ? 3.299 -0.673 4.737 1.00 97.44 86 ALA A O 1
ATOM 630 N N . ASP A 1 87 ? 1.710 -2.189 5.246 1.00 96.19 87 ASP A N 1
ATOM 631 C CA . ASP A 1 87 ? 1.718 -2.848 3.935 1.00 96.19 87 ASP A CA 1
ATOM 632 C C . ASP A 1 87 ? 1.328 -1.858 2.820 1.00 96.19 87 ASP A C 1
ATOM 634 O O . ASP A 1 87 ? 2.033 -1.750 1.820 1.00 96.19 87 ASP A O 1
ATOM 638 N N . ALA A 1 88 ? 0.277 -1.054 3.024 1.00 96.19 8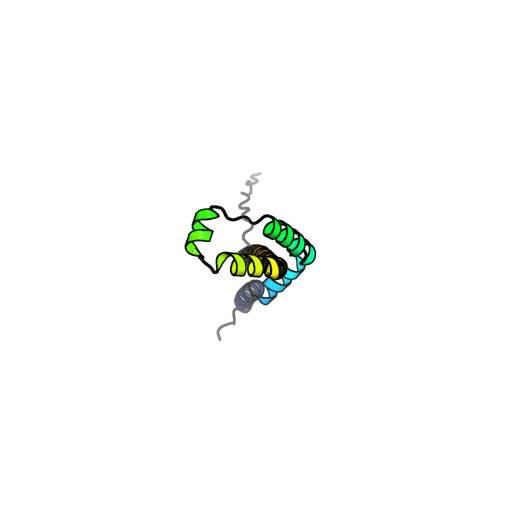8 ALA A N 1
ATOM 639 C CA . ALA A 1 88 ? -0.161 -0.055 2.047 1.00 96.19 88 ALA A CA 1
ATOM 640 C C . ALA A 1 88 ? 0.893 1.036 1.774 1.00 96.19 88 ALA A C 1
ATOM 642 O O . ALA A 1 88 ? 1.054 1.464 0.631 1.00 96.19 88 ALA A O 1
ATOM 643 N N . VAL A 1 89 ? 1.614 1.486 2.805 1.00 95.38 89 VAL A N 1
ATOM 644 C CA . VAL A 1 89 ? 2.696 2.473 2.663 1.00 95.38 89 VAL A CA 1
ATOM 645 C C . VAL A 1 89 ? 3.873 1.886 1.887 1.00 95.38 89 VAL A C 1
ATOM 647 O O . VAL A 1 89 ? 4.386 2.539 0.982 1.00 95.38 89 VAL A O 1
ATOM 650 N N . ILE A 1 90 ? 4.275 0.652 2.200 1.00 95.50 90 ILE A N 1
ATOM 651 C CA . ILE A 1 90 ? 5.355 -0.042 1.485 1.00 95.50 90 ILE A CA 1
ATOM 652 C C . ILE A 1 90 ? 4.982 -0.257 0.017 1.00 95.50 90 ILE A C 1
ATOM 654 O O . ILE A 1 90 ? 5.808 -0.030 -0.865 1.00 95.50 90 ILE A O 1
ATOM 658 N N . ASP A 1 91 ? 3.748 -0.677 -0.259 1.00 94.69 91 ASP A N 1
ATOM 659 C CA . ASP A 1 91 ? 3.280 -0.894 -1.627 1.00 94.69 91 ASP A CA 1
ATOM 660 C C . ASP A 1 91 ? 3.248 0.414 -2.426 1.00 94.69 91 ASP A C 1
ATOM 662 O O . ASP A 1 91 ? 3.649 0.428 -3.591 1.00 94.69 91 ASP A O 1
ATOM 666 N N . ALA A 1 92 ? 2.831 1.522 -1.806 1.00 94.81 92 ALA A N 1
ATOM 667 C CA . ALA A 1 92 ? 2.840 2.838 -2.439 1.00 94.81 92 ALA A CA 1
ATOM 668 C C . ALA A 1 92 ? 4.266 3.320 -2.766 1.00 94.81 92 ALA A C 1
ATOM 670 O O . ALA A 1 92 ? 4.521 3.735 -3.896 1.00 94.81 92 ALA A O 1
ATOM 671 N N . ASP A 1 93 ? 5.199 3.211 -1.816 1.00 94.62 93 ASP A N 1
ATOM 672 C CA . ASP A 1 93 ? 6.613 3.587 -1.995 1.00 94.62 93 ASP A CA 1
ATOM 673 C C . ASP A 1 93 ? 7.293 2.740 -3.086 1.00 94.62 93 ASP A C 1
ATOM 675 O O . ASP A 1 93 ? 7.979 3.234 -3.991 1.00 94.62 93 ASP A O 1
ATOM 679 N N . ARG A 1 94 ? 7.027 1.430 -3.069 1.00 95.00 94 ARG A N 1
ATOM 680 C CA . ARG A 1 94 ? 7.504 0.511 -4.102 1.00 95.00 94 ARG A CA 1
ATOM 681 C C . ARG A 1 94 ? 6.934 0.857 -5.476 1.00 95.00 94 ARG A C 1
ATOM 683 O O . ARG A 1 94 ? 7.690 0.830 -6.445 1.00 95.00 94 ARG A O 1
ATOM 690 N N . ALA A 1 95 ? 5.645 1.181 -5.575 1.00 95.31 95 ALA A N 1
ATOM 691 C CA . ALA A 1 95 ? 5.009 1.559 -6.837 1.00 95.31 95 ALA A CA 1
ATOM 692 C C . ALA A 1 95 ? 5.565 2.879 -7.395 1.00 95.31 95 ALA A C 1
ATOM 694 O O . ALA A 1 95 ? 5.756 3.010 -8.606 1.00 95.31 95 ALA A O 1
ATOM 695 N N . GLU A 1 96 ? 5.883 3.845 -6.530 1.00 95.94 96 GLU A N 1
ATOM 696 C CA . GLU A 1 96 ? 6.561 5.078 -6.939 1.00 95.94 96 GLU A CA 1
ATOM 697 C C . GLU A 1 96 ? 7.947 4.778 -7.525 1.00 95.94 96 GLU A C 1
ATOM 699 O O . GLU A 1 96 ? 8.277 5.239 -8.623 1.00 95.94 96 GLU A O 1
ATOM 704 N N . THR A 1 97 ? 8.731 3.935 -6.850 1.00 96.25 97 THR A N 1
ATOM 705 C CA . THR A 1 97 ? 10.048 3.505 -7.344 1.00 96.25 97 THR A CA 1
ATOM 706 C C . THR A 1 97 ? 9.930 2.734 -8.665 1.00 96.25 97 THR A C 1
ATOM 708 O O . THR A 1 97 ? 10.700 2.969 -9.597 1.00 96.25 97 THR A O 1
ATOM 711 N N . GLU A 1 98 ? 8.940 1.847 -8.798 1.00 95.94 98 GLU A N 1
ATOM 712 C CA . GLU A 1 98 ? 8.656 1.123 -10.044 1.00 95.94 98 GLU A CA 1
ATOM 713 C C . GLU A 1 98 ? 8.366 2.091 -11.198 1.00 95.94 98 GLU A C 1
ATOM 715 O O . GLU A 1 98 ? 8.909 1.929 -12.291 1.00 95.94 98 GLU A O 1
ATOM 720 N N . SER A 1 99 ? 7.587 3.147 -10.950 1.00 96.69 99 SER A N 1
ATOM 721 C CA . SER A 1 99 ? 7.289 4.188 -11.941 1.00 96.69 99 SER A CA 1
ATOM 722 C C . SER A 1 99 ? 8.546 4.939 -12.401 1.00 96.69 99 SER A C 1
ATOM 724 O O . SER A 1 99 ? 8.683 5.273 -13.582 1.00 96.69 99 SER A O 1
ATOM 726 N N . GLN A 1 100 ? 9.502 5.182 -11.501 1.00 97.00 100 GLN A N 1
ATOM 727 C CA . GLN A 1 100 ? 10.791 5.788 -11.854 1.00 97.00 100 GLN A CA 1
ATOM 728 C C . GLN A 1 100 ? 11.630 4.852 -12.738 1.00 97.00 100 GLN A C 1
ATOM 730 O O . GLN A 1 100 ? 12.184 5.293 -13.748 1.00 97.00 100 GLN A O 1
ATOM 735 N N . VAL A 1 101 ? 11.675 3.554 -12.413 1.00 96.81 101 VAL A N 1
ATOM 736 C CA . VAL A 1 101 ? 12.335 2.534 -13.249 1.00 96.81 101 VAL A CA 1
ATOM 737 C C . VAL A 1 101 ? 11.681 2.461 -14.626 1.00 96.81 101 VAL A C 1
ATOM 739 O O . VAL A 1 101 ? 12.386 2.487 -15.635 1.00 96.81 101 VAL A O 1
ATOM 742 N N . GLN A 1 102 ? 10.349 2.422 -14.679 1.00 95.94 102 GLN A N 1
ATOM 743 C CA . GLN A 1 102 ? 9.586 2.407 -15.926 1.00 95.94 102 GLN A CA 1
ATOM 744 C C . GLN A 1 102 ? 9.916 3.634 -16.784 1.00 95.94 102 GLN A C 1
ATOM 746 O O . GLN A 1 102 ? 10.272 3.505 -17.954 1.00 95.94 102 GLN A O 1
ATOM 751 N N . THR A 1 103 ? 9.905 4.822 -16.175 1.00 96.06 103 THR A N 1
ATOM 752 C CA . THR A 1 103 ? 10.279 6.074 -16.843 1.00 96.06 103 THR A CA 1
ATOM 753 C C . THR A 1 103 ? 11.688 5.990 -17.425 1.00 96.06 103 THR A C 1
ATOM 755 O O . THR A 1 103 ? 11.911 6.385 -18.569 1.00 96.06 103 THR A O 1
ATOM 758 N N . TYR A 1 104 ? 12.648 5.448 -16.673 1.00 95.31 104 TYR A N 1
ATOM 759 C CA . TYR A 1 104 ? 14.013 5.270 -17.158 1.00 95.31 104 TYR A CA 1
ATOM 760 C C . TYR A 1 104 ? 14.073 4.348 -18.387 1.00 95.31 104 TYR A C 1
ATOM 762 O O . TYR A 1 104 ? 14.639 4.735 -19.411 1.00 95.31 104 TYR A O 1
ATOM 770 N N . VAL A 1 105 ? 13.472 3.152 -18.324 1.00 94.06 105 VAL A N 1
ATOM 771 C CA . VAL A 1 105 ? 13.534 2.177 -19.431 1.00 94.06 105 VAL A CA 1
ATOM 772 C C . VAL A 1 105 ? 12.743 2.621 -20.666 1.00 94.06 105 VAL A C 1
ATOM 774 O O . VAL A 1 105 ? 13.138 2.318 -21.796 1.00 94.06 105 VAL A O 1
ATOM 777 N N . ASP A 1 106 ? 11.671 3.394 -20.492 1.00 92.94 106 ASP A N 1
ATOM 778 C CA . ASP A 1 106 ? 10.898 3.957 -21.604 1.00 92.94 106 ASP A CA 1
ATOM 779 C C . ASP A 1 106 ? 11.694 5.000 -22.390 1.00 92.94 106 ASP A C 1
ATOM 781 O O . ASP A 1 106 ? 11.583 5.070 -23.617 1.00 92.94 106 ASP A O 1
ATOM 785 N N . ASN A 1 107 ? 12.568 5.741 -21.707 1.00 91.44 107 ASN A N 1
ATOM 786 C CA . ASN A 1 107 ? 13.439 6.744 -22.315 1.00 91.44 107 ASN A CA 1
ATOM 787 C C . ASN A 1 107 ? 14.758 6.169 -22.861 1.00 91.44 107 ASN A C 1
ATOM 789 O O . ASN A 1 107 ? 15.564 6.910 -23.428 1.00 91.44 107 ASN A O 1
ATOM 793 N N . LEU A 1 108 ? 14.986 4.854 -22.760 1.00 89.81 108 LEU A N 1
ATOM 794 C CA . LEU A 1 108 ? 16.096 4.213 -23.461 1.00 89.81 108 LEU A CA 1
ATOM 795 C C . LEU A 1 108 ? 15.874 4.269 -24.975 1.00 89.81 108 LEU A C 1
ATOM 797 O O . LEU A 1 108 ? 14.809 3.919 -25.494 1.00 89.81 108 LEU A O 1
ATOM 801 N N . GLN A 1 109 ? 16.929 4.659 -25.686 1.00 85.50 109 GLN A N 1
ATOM 802 C CA . GLN A 1 109 ? 16.981 4.691 -27.141 1.00 85.50 109 GLN A CA 1
ATOM 803 C C . GLN A 1 109 ? 18.268 4.044 -27.645 1.00 85.50 109 GLN A C 1
ATOM 805 O O . GLN A 1 109 ? 19.321 4.116 -27.010 1.00 85.50 109 GLN A O 1
ATOM 810 N N . TYR A 1 110 ? 18.191 3.417 -28.815 1.00 80.06 110 TYR A N 1
ATOM 811 C CA . TYR A 1 110 ? 19.367 2.852 -29.458 1.00 80.06 110 TYR A CA 1
ATOM 812 C C . TYR A 1 110 ? 20.174 3.965 -30.144 1.00 80.06 110 TYR A C 1
ATOM 814 O O . TYR A 1 110 ? 19.725 4.539 -31.140 1.00 80.06 110 TYR A O 1
ATOM 822 N N . LYS A 1 111 ? 21.376 4.258 -29.629 1.00 73.75 111 LYS A N 1
ATOM 823 C CA . LYS A 1 111 ? 22.308 5.202 -30.260 1.00 73.75 111 LYS A CA 1
ATOM 824 C C . LYS A 1 111 ? 22.811 4.606 -31.579 1.00 73.75 111 LYS A C 1
ATOM 826 O O . LYS A 1 111 ? 23.485 3.580 -31.579 1.00 73.75 111 LYS A O 1
ATOM 831 N N . HIS A 1 112 ? 22.501 5.252 -32.701 1.00 60.47 112 HIS A N 1
ATOM 832 C CA . HIS A 1 112 ? 23.198 4.993 -33.959 1.00 60.47 112 HIS A CA 1
ATOM 833 C C . HIS A 1 112 ? 24.482 5.824 -33.930 1.00 60.47 112 HIS A C 1
ATOM 835 O O . HIS A 1 112 ? 24.421 7.037 -33.770 1.00 60.47 112 HIS A O 1
ATOM 841 N N . SER A 1 113 ? 25.648 5.195 -34.040 1.00 50.00 113 SER A N 1
ATOM 842 C CA . SER A 1 113 ? 26.975 5.818 -33.904 1.00 50.00 113 SER A CA 1
ATOM 843 C C . SER A 1 113 ? 27.352 6.815 -35.025 1.00 50.00 113 SER A C 1
ATOM 845 O O . SER A 1 113 ? 28.527 6.936 -35.351 1.00 50.00 113 SER A O 1
ATOM 847 N N . ILE A 1 114 ? 26.385 7.491 -35.660 1.00 50.69 114 ILE A N 1
ATOM 848 C CA . ILE A 1 114 ? 26.593 8.445 -36.771 1.00 50.69 114 ILE A CA 1
ATOM 849 C C . ILE A 1 114 ? 25.800 9.749 -36.545 1.00 50.69 114 ILE A C 1
ATOM 851 O O . ILE A 1 114 ? 25.420 10.425 -37.489 1.00 50.69 114 ILE A O 1
ATOM 855 N N . ASP A 1 115 ? 25.526 10.130 -35.300 1.00 54.88 115 ASP A N 1
ATOM 856 C CA . ASP A 1 115 ? 25.133 11.512 -35.006 1.00 54.88 115 ASP A CA 1
ATOM 857 C C . ASP A 1 115 ? 25.593 11.885 -33.598 1.00 54.88 115 ASP A C 1
ATOM 859 O O . ASP A 1 115 ? 24.874 11.743 -32.611 1.00 54.88 115 ASP A O 1
ATOM 863 N N . ASP A 1 116 ? 26.862 12.272 -33.503 1.00 46.97 116 ASP A N 1
ATOM 864 C CA . ASP A 1 116 ? 27.441 12.830 -32.284 1.00 46.97 116 ASP A CA 1
ATOM 865 C C . ASP A 1 116 ? 27.257 14.351 -32.209 1.00 46.97 116 ASP A C 1
ATOM 867 O O . ASP A 1 116 ? 27.969 14.985 -31.443 1.00 46.97 116 ASP A O 1
ATOM 871 N N . GLY A 1 117 ? 26.360 14.981 -32.986 1.00 45.72 117 GLY A N 1
ATOM 872 C CA . GLY A 1 117 ? 26.098 16.424 -32.860 1.00 45.72 117 GLY A CA 1
ATOM 873 C C . GLY A 1 117 ? 27.345 17.322 -32.959 1.00 45.72 117 GLY A C 1
ATOM 874 O O . GLY A 1 117 ? 27.296 18.499 -32.612 1.00 45.72 117 GLY A O 1
ATOM 875 N N . LEU A 1 118 ? 28.470 16.783 -33.434 1.00 41.56 118 LEU A N 1
ATOM 876 C CA . LEU A 1 118 ? 29.718 17.486 -33.665 1.00 41.56 118 LEU A CA 1
ATOM 877 C C . LEU A 1 118 ? 29.778 17.803 -35.151 1.00 41.56 118 LEU A C 1
ATOM 879 O O . LEU A 1 118 ? 30.554 17.222 -35.906 1.00 41.56 118 LEU A O 1
ATOM 883 N N . ASN A 1 119 ? 28.977 18.785 -35.559 1.00 46.47 119 ASN A N 1
ATOM 884 C CA . ASN A 1 119 ? 29.394 19.648 -36.651 1.00 46.47 119 ASN A CA 1
ATOM 885 C C . ASN A 1 119 ? 30.536 20.519 -36.103 1.00 46.47 119 ASN A C 1
ATOM 887 O O . ASN A 1 119 ? 30.348 21.677 -35.740 1.00 46.47 119 ASN A O 1
ATOM 891 N N . VAL A 1 120 ? 31.711 19.913 -35.913 1.00 45.12 120 VAL A N 1
ATOM 892 C CA . VAL A 1 120 ? 32.942 20.677 -35.751 1.00 45.12 120 VAL A CA 1
ATOM 893 C C . VAL A 1 120 ? 33.296 21.166 -37.142 1.00 45.12 120 VAL A C 1
ATOM 895 O O . VAL A 1 120 ? 33.832 20.420 -37.961 1.00 45.12 120 VAL A O 1
ATOM 898 N N . ASP A 1 121 ? 32.921 22.414 -37.419 1.00 40.34 121 ASP A N 1
ATOM 899 C CA . ASP A 1 121 ? 33.442 23.169 -38.549 1.00 40.34 121 ASP A CA 1
ATOM 900 C C . ASP A 1 121 ? 34.953 22.945 -38.599 1.00 40.34 121 ASP A C 1
ATOM 902 O O . ASP A 1 121 ? 35.693 23.322 -37.689 1.00 40.34 121 ASP A O 1
ATOM 906 N N . SER A 1 122 ? 35.411 22.264 -39.644 1.00 38.41 122 SER A N 1
ATOM 907 C CA . SER A 1 122 ? 36.835 22.173 -39.925 1.00 38.41 122 SER A CA 1
ATOM 908 C C . SER A 1 122 ? 37.290 23.575 -40.327 1.00 38.41 122 SER A C 1
ATOM 910 O O . SER A 1 122 ? 36.818 24.064 -41.356 1.00 38.41 122 SER A O 1
ATOM 912 N N . PRO A 1 123 ? 38.180 24.257 -39.581 1.00 45.12 123 PRO A N 1
ATOM 913 C CA . PRO A 1 123 ? 38.784 25.461 -40.110 1.00 45.12 123 PRO A CA 1
ATOM 914 C C . PRO A 1 123 ? 39.672 25.043 -41.280 1.00 45.12 123 PRO A C 1
ATOM 916 O O . PRO A 1 123 ? 40.625 24.276 -41.135 1.00 45.12 123 PRO A O 1
ATOM 919 N N . THR A 1 124 ? 39.309 25.532 -42.458 1.00 41.53 124 THR A N 1
ATOM 920 C CA . THR A 1 124 ? 40.078 25.446 -43.692 1.00 41.53 124 THR A CA 1
ATOM 921 C C . THR A 1 124 ? 41.517 25.891 -43.426 1.00 41.53 124 THR A C 1
ATOM 923 O O . THR A 1 124 ? 41.784 27.072 -43.215 1.00 41.53 124 THR A O 1
ATOM 926 N N . LEU A 1 125 ? 42.458 24.949 -43.439 1.00 43.72 125 LEU A N 1
ATOM 927 C CA . LEU A 1 125 ? 43.879 25.250 -43.579 1.00 43.72 125 LEU A CA 1
ATOM 928 C C . LEU A 1 125 ? 44.127 25.608 -45.048 1.00 43.72 125 LEU A C 1
ATOM 930 O O . LEU A 1 125 ? 44.348 24.732 -45.882 1.00 43.72 125 LEU A O 1
ATOM 934 N N . THR A 1 126 ? 44.052 26.895 -45.376 1.00 45.16 126 THR A N 1
ATOM 935 C CA . THR A 1 126 ? 44.723 27.428 -46.566 1.00 45.16 126 THR A CA 1
ATOM 936 C C . THR A 1 126 ? 46.161 27.770 -46.202 1.00 45.16 126 THR A C 1
ATOM 938 O O . THR A 1 126 ? 46.398 28.487 -45.228 1.00 45.16 126 THR A O 1
ATOM 941 N N . ALA A 1 127 ? 47.074 27.180 -46.974 1.00 46.09 127 ALA A N 1
ATOM 942 C CA . ALA A 1 127 ? 48.517 27.394 -46.961 1.00 46.09 127 ALA A CA 1
ATOM 943 C C . ALA A 1 127 ? 48.920 28.850 -47.241 1.00 46.09 127 ALA A C 1
ATOM 945 O O . ALA A 1 127 ? 48.127 29.567 -47.894 1.00 46.09 127 ALA A O 1
#

Foldseek 3Di:
DDDPPVVVVCQVVVLVVLLDPVVLVVVLVVPDPDDDLVVQLVVLLVVLVPDDDPDVVVQCVVCPPCSVVVVVVSVVCSSVRSSVRSVVVSVVSSVVSSVVSSVVSNPDHDDDPPPPVPPPPDPDPDD